Protein AF-A0A7R9VZZ6-F1 (afdb_monomer)

Nearest PDB structures (foldseek):
  3kvo-assembly3_A  TM=4.283E-01  e=3.838E-02  Homo sapiens
  5ucr-assembly1_B  TM=3.781E-01  e=6.723E-02  Neisseria gonorrhoeae NCCP11945
  5kwv-assembly1_B  TM=4.065E-01  e=1.511E-01  Neisseria gonorrhoeae NCCP11945
  5jee-assembly1_A  TM=3.634E-01  e=1.178E-01  Pyrococcus furiosus DSM 3638
  5ucr-assembly1_A  TM=3.842E-01  e=3.848E-01  Neisseria gonorrhoeae NCCP11945

Mean predicted aligned error: 6.72 Å

Structure (mmCIF, N/CA/C/O backbone):
data_AF-A0A7R9VZZ6-F1
#
_entry.id   AF-A0A7R9VZZ6-F1
#
loop_
_atom_site.group_PDB
_atom_site.id
_atom_site.type_symbol
_atom_site.label_atom_id
_atom_site.label_alt_id
_atom_site.label_comp_id
_atom_site.label_asym_id
_atom_site.label_entity_id
_atom_site.label_seq_id
_atom_site.pdbx_PDB_ins_code
_atom_site.Cartn_x
_atom_site.Cartn_y
_atom_site.Cartn_z
_atom_site.occupancy
_atom_site.B_iso_or_equiv
_atom_site.auth_seq_id
_atom_site.auth_comp_id
_atom_site.auth_asym_id
_atom_site.auth_atom_id
_atom_site.pdbx_PDB_model_num
ATOM 1 N N . GLY A 1 1 ? -16.911 10.810 19.985 1.00 39.53 1 GLY A N 1
ATOM 2 C CA . GLY A 1 1 ? -17.856 10.363 18.949 1.00 39.53 1 GLY A CA 1
ATOM 3 C C . GLY A 1 1 ? -17.348 9.054 18.406 1.00 39.53 1 GLY A C 1
ATOM 4 O O . GLY A 1 1 ? -16.221 9.021 17.939 1.00 39.53 1 GLY A O 1
ATOM 5 N N . THR A 1 2 ? -18.102 7.971 18.551 1.00 44.88 2 THR A N 1
ATOM 6 C CA . THR A 1 2 ? -17.705 6.646 18.059 1.00 44.88 2 THR A CA 1
ATOM 7 C C . THR A 1 2 ? -18.061 6.555 16.581 1.00 44.88 2 THR A C 1
ATOM 9 O O . THR A 1 2 ? -19.124 6.056 16.220 1.00 44.88 2 THR A O 1
ATOM 12 N N . GLY A 1 3 ? -17.209 7.129 15.729 1.00 60.06 3 GLY A N 1
ATOM 13 C CA . GLY A 1 3 ? -17.248 6.824 14.303 1.00 60.06 3 GLY A CA 1
ATOM 14 C C . GLY A 1 3 ? -17.020 5.326 14.120 1.00 60.06 3 GLY A C 1
ATOM 15 O O . GLY A 1 3 ? -16.182 4.743 14.805 1.00 60.06 3 GLY A O 1
ATOM 16 N N . GLU A 1 4 ? -17.805 4.698 13.253 1.00 78.75 4 GLU A N 1
ATOM 17 C CA . GLU A 1 4 ? -17.667 3.277 12.939 1.00 78.75 4 GLU A CA 1
ATOM 18 C C . GLU A 1 4 ? -16.219 2.979 12.515 1.00 78.75 4 GLU A C 1
ATOM 20 O O . GLU A 1 4 ? -15.637 3.702 11.696 1.00 78.75 4 GLU A O 1
ATOM 25 N N . LYS A 1 5 ? -15.608 1.953 13.119 1.00 87.12 5 LYS A N 1
ATOM 26 C CA . LYS A 1 5 ? -14.231 1.563 12.810 1.00 87.12 5 LYS 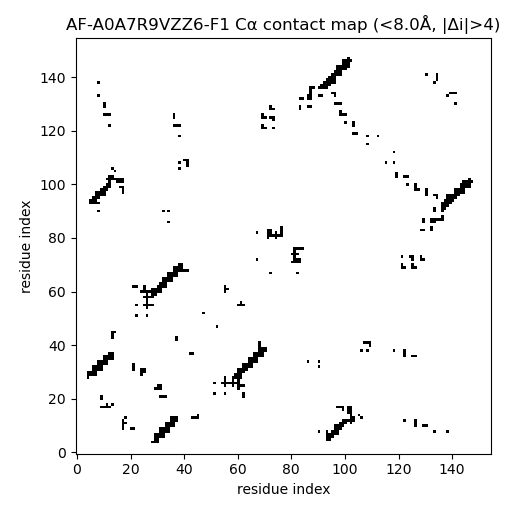A CA 1
ATOM 27 C C . LYS A 1 5 ? -14.194 0.982 11.401 1.00 87.12 5 LYS A C 1
ATOM 29 O O . LYS A 1 5 ? -14.590 -0.157 11.188 1.00 87.12 5 LYS A O 1
ATOM 34 N N . LYS A 1 6 ? -13.702 1.781 10.458 1.00 93.38 6 LYS A N 1
ATOM 35 C CA . LYS A 1 6 ? -13.481 1.363 9.075 1.00 93.38 6 LYS A CA 1
ATOM 36 C C . LYS A 1 6 ? -12.176 0.598 8.921 1.00 93.38 6 LYS A C 1
ATOM 38 O O . LYS A 1 6 ? -11.217 0.832 9.661 1.00 93.38 6 LYS A O 1
ATOM 43 N N . THR A 1 7 ? -12.149 -0.258 7.913 1.00 94.81 7 THR A N 1
ATOM 44 C CA . THR A 1 7 ? -10.955 -0.934 7.422 1.00 94.81 7 THR A CA 1
ATOM 45 C C . THR A 1 7 ? -10.524 -0.288 6.114 1.00 94.81 7 THR A C 1
ATOM 47 O O . THR A 1 7 ? -11.275 -0.284 5.143 1.00 94.81 7 THR A O 1
ATOM 50 N N . LEU A 1 8 ? -9.311 0.247 6.067 1.00 95.38 8 LEU A N 1
ATOM 51 C CA . LEU A 1 8 ? -8.743 0.887 4.887 1.00 95.38 8 LEU A CA 1
ATOM 52 C C . LEU A 1 8 ? -7.554 0.082 4.374 1.00 95.38 8 LEU A C 1
ATOM 54 O O . LEU A 1 8 ? -6.801 -0.500 5.157 1.00 95.38 8 LEU A O 1
ATOM 58 N N . VAL A 1 9 ? -7.385 0.067 3.058 1.00 96.62 9 VAL A N 1
ATOM 59 C CA . VAL A 1 9 ? -6.161 -0.408 2.415 1.00 96.62 9 VAL A CA 1
ATOM 60 C C . VAL A 1 9 ? -5.428 0.797 1.853 1.00 96.62 9 VAL A C 1
ATOM 62 O O . VAL A 1 9 ? -6.033 1.628 1.179 1.00 96.62 9 VAL A O 1
ATOM 65 N N . VAL A 1 10 ? -4.137 0.894 2.134 1.00 95.62 10 VAL A N 1
ATOM 66 C CA . VAL A 1 10 ? -3.254 1.891 1.529 1.00 95.62 10 VAL A CA 1
ATOM 67 C C . VAL A 1 10 ? -2.253 1.143 0.666 1.00 95.62 10 VAL A C 1
ATOM 69 O O . VAL A 1 10 ? -1.639 0.198 1.144 1.00 95.62 10 VAL A O 1
ATOM 72 N N . VAL A 1 11 ? -2.116 1.535 -0.594 1.00 95.81 11 VAL A N 1
ATOM 73 C CA . VAL A 1 11 ? -1.134 0.999 -1.536 1.00 95.81 11 VAL A CA 1
ATOM 74 C C . VAL A 1 11 ? -0.230 2.146 -1.951 1.00 95.81 11 VAL A C 1
ATOM 76 O O . VAL A 1 11 ? -0.704 3.136 -2.503 1.00 95.81 11 VAL A O 1
ATOM 79 N N . SER A 1 12 ? 1.059 2.054 -1.665 1.00 94.56 12 SER A N 1
ATOM 80 C CA . SER A 1 12 ? 1.984 3.133 -2.006 1.00 94.56 12 SER A CA 1
ATOM 81 C C . SER A 1 12 ? 3.399 2.608 -2.203 1.00 94.56 12 SER A C 1
ATOM 83 O O . SER A 1 12 ? 3.731 1.541 -1.685 1.00 94.56 12 SER A O 1
ATOM 85 N N . PRO A 1 13 ? 4.263 3.373 -2.878 1.00 92.38 13 PRO A N 1
ATOM 86 C CA . PRO A 1 13 ? 5.700 3.266 -2.686 1.00 92.38 13 PRO A CA 1
ATOM 87 C C . PRO A 1 13 ? 6.091 3.471 -1.210 1.00 92.38 13 PRO A C 1
ATOM 89 O O . PRO A 1 13 ? 5.271 3.949 -0.408 1.00 92.38 13 PRO A O 1
ATOM 92 N N . PRO A 1 14 ? 7.330 3.126 -0.825 1.00 89.56 14 PRO A N 1
ATOM 93 C CA . PRO A 1 14 ? 7.887 3.544 0.456 1.00 89.56 14 PRO A CA 1
ATOM 94 C C . PRO A 1 14 ? 7.945 5.080 0.547 1.00 89.56 14 PRO A C 1
ATOM 96 O O . PRO A 1 14 ? 8.296 5.757 -0.415 1.00 89.56 14 PRO A O 1
ATOM 99 N N . GLY A 1 15 ? 7.627 5.628 1.722 1.00 85.12 15 GLY A N 1
ATOM 100 C CA . GLY A 1 15 ? 7.621 7.074 1.958 1.00 85.12 15 GLY A CA 1
ATOM 101 C C . GLY A 1 15 ? 6.387 7.805 1.411 1.00 85.12 15 GLY A C 1
ATOM 102 O O . GLY A 1 15 ? 5.340 7.209 1.140 1.00 85.12 15 GLY A O 1
ATOM 103 N N . GLY A 1 16 ? 6.501 9.132 1.316 1.00 85.38 16 GLY A N 1
ATOM 104 C CA . GLY A 1 16 ? 5.450 10.006 0.794 1.00 85.38 16 GLY A CA 1
ATOM 105 C C . GLY A 1 16 ? 4.156 10.051 1.622 1.00 85.38 16 GLY A C 1
ATOM 106 O O . GLY A 1 16 ? 4.099 9.725 2.813 1.00 85.38 16 GLY A O 1
ATOM 107 N N . VAL A 1 17 ? 3.072 10.474 0.975 1.00 89.00 17 VAL A N 1
ATOM 108 C CA . VAL A 1 17 ? 1.742 10.653 1.555 1.00 89.00 17 VAL A CA 1
ATOM 109 C C . VAL A 1 17 ? 1.047 9.327 1.833 1.00 89.00 17 VAL A C 1
ATOM 111 O O . VAL A 1 17 ? 0.131 9.303 2.652 1.00 89.00 17 VAL A O 1
ATOM 114 N N . GLY A 1 18 ? 1.479 8.225 1.213 1.00 90.25 18 GLY A N 1
ATOM 115 C CA . GLY A 1 18 ? 0.980 6.882 1.509 1.00 90.25 18 GLY A CA 1
ATOM 116 C C . GLY A 1 18 ? 1.240 6.493 2.965 1.00 90.25 18 GLY A C 1
ATOM 117 O O . GLY A 1 18 ? 0.312 6.121 3.688 1.00 90.25 18 GLY A O 1
ATOM 118 N N . GLU A 1 19 ? 2.472 6.701 3.438 1.00 91.06 19 GLU A N 1
ATOM 119 C CA . GLU A 1 19 ? 2.841 6.496 4.842 1.00 91.06 19 GLU A CA 1
ATOM 120 C C . GLU A 1 19 ? 2.018 7.385 5.779 1.00 91.06 19 GLU A C 1
ATOM 122 O O . GLU A 1 19 ? 1.422 6.916 6.756 1.00 91.06 19 GLU A O 1
ATOM 127 N N . VAL A 1 20 ? 1.935 8.677 5.455 1.00 91.00 20 VAL A N 1
ATOM 128 C CA . VAL A 1 20 ? 1.195 9.651 6.264 1.00 91.00 20 VAL A CA 1
ATOM 129 C C . VAL A 1 20 ? -0.285 9.276 6.341 1.00 91.00 20 VAL A C 1
ATOM 131 O O . VAL A 1 20 ? -0.861 9.290 7.430 1.00 91.00 20 VAL A O 1
ATOM 134 N N . ALA A 1 21 ? -0.897 8.895 5.219 1.00 92.19 21 ALA A N 1
ATOM 135 C CA . ALA A 1 21 ? -2.291 8.479 5.150 1.00 92.19 21 ALA A CA 1
ATOM 136 C C . ALA A 1 21 ? -2.542 7.217 5.982 1.00 92.19 21 ALA A C 1
ATOM 138 O O . ALA A 1 21 ? -3.494 7.188 6.768 1.00 92.19 21 ALA A O 1
ATOM 139 N N . ALA A 1 22 ? -1.674 6.206 5.872 1.00 94.19 22 ALA A N 1
ATOM 140 C CA . ALA A 1 22 ? -1.784 4.970 6.638 1.00 94.19 22 ALA A CA 1
ATOM 141 C C . ALA A 1 22 ? -1.708 5.235 8.149 1.00 94.19 22 ALA A C 1
ATOM 143 O O . ALA A 1 22 ? -2.589 4.829 8.915 1.00 94.19 22 ALA A O 1
ATOM 144 N N . VAL A 1 23 ? -0.696 5.987 8.586 1.00 94.25 23 VAL A N 1
ATOM 145 C CA . VAL A 1 23 ? -0.485 6.300 10.003 1.00 94.25 23 VAL A CA 1
ATOM 146 C C . VAL A 1 23 ? -1.595 7.198 10.545 1.00 94.25 23 VAL A C 1
ATOM 148 O O . VAL A 1 23 ? -2.083 6.972 11.653 1.00 94.25 23 VAL A O 1
ATOM 151 N N . HIS A 1 24 ? -2.018 8.218 9.798 1.00 94.19 24 HIS A N 1
ATOM 152 C CA . HIS A 1 24 ? -3.043 9.155 10.253 1.00 94.19 24 HIS A CA 1
ATOM 153 C C . HIS A 1 24 ? -4.426 8.499 10.343 1.00 94.19 24 HIS A C 1
ATOM 155 O O . HIS A 1 24 ? -5.151 8.713 11.319 1.00 94.19 24 HIS A O 1
ATOM 161 N N . ALA A 1 25 ? -4.778 7.644 9.380 1.00 94.31 25 ALA A N 1
ATOM 162 C CA . ALA A 1 25 ? -6.016 6.879 9.439 1.00 94.31 25 ALA A CA 1
ATOM 163 C C . ALA A 1 25 ? -6.040 5.935 10.650 1.00 94.31 25 ALA A C 1
ATOM 165 O O . ALA A 1 25 ? -7.033 5.886 11.380 1.00 94.31 25 ALA A O 1
ATOM 166 N N . ALA A 1 26 ? -4.930 5.248 10.929 1.00 95.81 26 ALA A N 1
ATOM 167 C CA . ALA A 1 26 ? -4.820 4.389 12.101 1.00 95.81 26 ALA A CA 1
ATOM 168 C C . ALA A 1 26 ? -4.865 5.185 13.419 1.00 95.81 26 ALA A C 1
ATOM 170 O O . ALA A 1 26 ? -5.561 4.794 14.355 1.00 95.81 26 ALA A O 1
ATOM 171 N N . LYS A 1 27 ? -4.223 6.360 13.485 1.00 95.00 27 LYS A N 1
ATOM 172 C CA . LYS A 1 27 ? -4.335 7.301 14.621 1.00 95.00 27 LYS A CA 1
ATOM 173 C C . LYS A 1 27 ? -5.746 7.865 14.811 1.00 95.00 27 LYS A C 1
ATOM 175 O O . LYS A 1 27 ? -6.054 8.372 15.884 1.00 95.00 27 LYS A O 1
ATOM 180 N N . SER A 1 28 ? -6.603 7.760 13.800 1.00 93.88 28 SER A N 1
ATOM 181 C CA . SER A 1 28 ? -8.021 8.122 13.881 1.00 93.88 28 SER A CA 1
ATOM 182 C C . SER A 1 28 ? -8.909 6.961 14.357 1.00 93.88 28 SER A C 1
ATOM 184 O O . SER A 1 28 ? -10.127 7.105 14.420 1.00 93.88 28 SER A O 1
ATOM 186 N N . GLY A 1 29 ? -8.314 5.814 14.711 1.00 95.50 29 GLY A N 1
ATOM 187 C CA . GLY A 1 29 ? -9.014 4.645 15.248 1.00 95.50 29 GLY A CA 1
ATOM 188 C C . GLY A 1 29 ? -9.429 3.605 14.203 1.00 95.50 29 GLY A C 1
ATOM 189 O O . GLY A 1 29 ? -10.177 2.680 14.519 1.00 95.50 29 GLY A O 1
ATOM 190 N N . HIS A 1 30 ? -8.966 3.728 12.956 1.00 95.94 30 HIS A N 1
ATOM 191 C CA . HIS A 1 30 ? -9.284 2.788 11.878 1.00 95.94 30 HIS A CA 1
ATOM 192 C C . HIS A 1 30 ? -8.308 1.605 11.819 1.00 95.94 30 HIS A C 1
ATOM 194 O O . HIS A 1 30 ? -7.188 1.676 12.325 1.00 95.94 30 HIS A O 1
ATOM 200 N N . ALA A 1 31 ? -8.749 0.498 11.217 1.00 96.25 31 ALA A N 1
ATOM 201 C CA . ALA A 1 31 ? -7.859 -0.598 10.848 1.00 96.25 31 ALA A CA 1
ATOM 202 C C . ALA A 1 31 ? -7.249 -0.300 9.477 1.00 96.25 31 ALA A C 1
ATOM 204 O O . ALA A 1 31 ? -7.980 -0.020 8.528 1.00 96.25 31 ALA A O 1
ATOM 205 N N . VAL A 1 32 ? -5.927 -0.348 9.366 1.00 96.81 32 VAL A N 1
ATOM 206 C CA . VAL A 1 32 ? -5.209 -0.049 8.128 1.00 96.81 32 VAL A CA 1
ATOM 207 C C . VAL A 1 32 ? -4.360 -1.243 7.729 1.00 96.81 32 VAL A C 1
ATOM 209 O O . VAL A 1 32 ? -3.555 -1.729 8.518 1.00 96.81 32 VAL A O 1
ATOM 212 N N . ARG A 1 33 ? -4.521 -1.684 6.484 1.00 96.69 33 ARG A N 1
ATOM 213 C CA . ARG A 1 33 ? -3.615 -2.614 5.809 1.00 96.69 33 ARG A CA 1
ATOM 214 C C . ARG A 1 33 ? -2.819 -1.833 4.782 1.00 96.69 33 ARG A C 1
ATOM 216 O O . ARG A 1 33 ? -3.368 -1.385 3.780 1.00 96.69 33 ARG A O 1
ATOM 223 N N . TRP A 1 34 ? -1.548 -1.617 5.069 1.00 95.88 34 TRP A N 1
ATOM 224 C CA . TRP A 1 34 ? -0.645 -0.877 4.208 1.00 95.88 34 TRP A CA 1
ATOM 225 C C . TRP A 1 34 ? 0.206 -1.851 3.391 1.00 95.88 34 TRP A C 1
ATOM 227 O O . TRP A 1 34 ? 0.994 -2.617 3.943 1.00 95.88 34 TRP A O 1
ATOM 237 N N . PHE A 1 35 ? -0.002 -1.841 2.078 1.00 95.62 35 PHE A N 1
ATOM 238 C CA . PHE A 1 35 ? 0.753 -2.613 1.105 1.00 95.62 35 PHE A CA 1
ATOM 239 C C . PHE A 1 35 ? 1.781 -1.710 0.416 1.00 95.62 35 PHE A C 1
ATOM 241 O O . PHE A 1 35 ? 1.412 -0.777 -0.298 1.00 95.62 35 PHE A O 1
ATOM 248 N N . VAL A 1 36 ? 3.062 -1.982 0.638 1.00 94.62 36 VAL A N 1
ATOM 249 C CA . VAL A 1 36 ? 4.172 -1.204 0.082 1.00 94.62 36 VAL A CA 1
ATOM 250 C C . VAL A 1 36 ? 4.665 -1.851 -1.206 1.00 94.62 36 VAL A C 1
ATOM 252 O O . VAL A 1 36 ? 4.908 -3.057 -1.244 1.00 94.62 36 VAL A O 1
ATOM 255 N N . VAL A 1 37 ? 4.805 -1.055 -2.261 1.00 94.12 37 VAL A N 1
ATOM 256 C CA . VAL A 1 37 ? 5.376 -1.498 -3.535 1.00 94.12 37 VAL A CA 1
ATOM 257 C C . VAL A 1 37 ? 6.778 -0.930 -3.670 1.00 94.12 37 VAL A C 1
ATOM 259 O O . VAL A 1 37 ? 6.950 0.281 -3.759 1.00 94.12 37 VAL A O 1
ATOM 262 N N . ASP A 1 38 ? 7.777 -1.804 -3.686 1.00 91.69 38 ASP A N 1
ATOM 263 C CA . ASP A 1 38 ? 9.181 -1.411 -3.776 1.00 91.69 38 ASP A CA 1
ATOM 264 C C . ASP A 1 38 ? 9.705 -1.461 -5.216 1.00 91.69 38 ASP A C 1
ATOM 266 O O . ASP A 1 38 ? 9.240 -2.238 -6.059 1.00 91.69 38 ASP A O 1
ATOM 270 N N . ALA A 1 39 ? 10.720 -0.646 -5.510 1.00 87.50 39 ALA A N 1
ATOM 271 C CA . ALA A 1 39 ? 11.500 -0.817 -6.732 1.00 87.50 39 ALA A CA 1
ATOM 272 C C . ALA A 1 39 ? 12.196 -2.193 -6.742 1.00 87.50 39 ALA A C 1
ATOM 274 O O . ALA A 1 39 ? 12.519 -2.736 -5.676 1.00 87.50 39 ALA A O 1
ATOM 275 N N . PRO A 1 40 ? 12.462 -2.775 -7.924 1.00 80.00 40 PRO A N 1
ATOM 276 C CA . PRO A 1 40 ? 13.132 -4.065 -8.012 1.00 80.00 40 PRO A CA 1
ATOM 277 C C . PRO A 1 40 ? 14.498 -3.975 -7.330 1.00 80.00 40 PRO A C 1
ATOM 279 O O . PRO A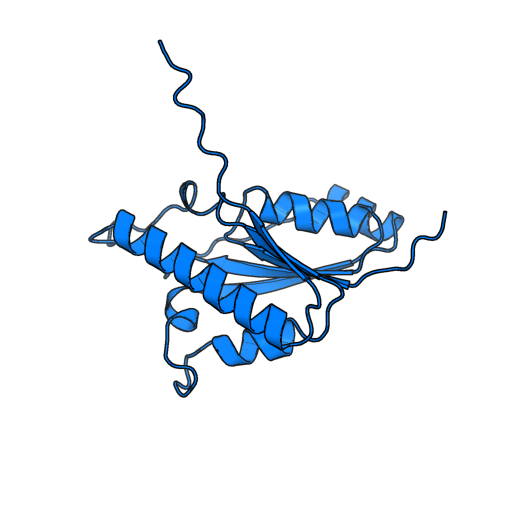 1 40 ? 15.232 -3.014 -7.542 1.00 80.00 40 PRO A O 1
ATOM 282 N N . SER A 1 41 ? 14.849 -4.970 -6.510 1.00 70.06 41 SER A N 1
ATOM 283 C CA . SER A 1 41 ? 16.100 -5.040 -5.729 1.00 70.06 41 SER A CA 1
ATOM 284 C C . SER A 1 41 ? 16.315 -3.968 -4.643 1.00 70.06 41 SER A C 1
ATOM 286 O O . SER A 1 41 ? 17.259 -4.097 -3.856 1.00 70.06 41 SER A O 1
ATOM 288 N N . SER A 1 42 ? 15.415 -2.990 -4.506 1.00 70.38 42 SER A N 1
ATOM 289 C CA . SER A 1 42 ? 15.421 -2.050 -3.383 1.00 70.38 42 SER A CA 1
ATOM 290 C C . SER A 1 42 ? 14.864 -2.728 -2.132 1.00 70.38 42 SER A C 1
ATOM 292 O O . SER A 1 42 ? 13.767 -3.280 -2.125 1.00 70.38 42 SER A O 1
ATOM 294 N N . LYS A 1 43 ? 15.638 -2.708 -1.043 1.00 63.78 43 LYS A N 1
ATOM 295 C CA . LYS A 1 43 ? 15.187 -3.158 0.283 1.00 63.78 43 LYS A CA 1
ATOM 296 C C . LYS A 1 43 ? 14.797 -1.952 1.118 1.00 63.78 43 LYS A C 1
ATOM 298 O O . LYS A 1 43 ? 15.461 -1.641 2.110 1.00 63.78 43 LYS A O 1
ATOM 303 N N . SER A 1 44 ? 13.745 -1.254 0.714 1.00 68.19 44 SER A N 1
ATOM 304 C CA . SER A 1 44 ? 13.212 -0.179 1.540 1.00 68.19 44 SER A CA 1
ATOM 305 C C . SER A 1 44 ? 12.621 -0.805 2.801 1.00 68.19 44 SER A C 1
ATOM 307 O O . SER A 1 44 ? 11.774 -1.692 2.744 1.00 68.19 44 SER A O 1
ATOM 309 N N . SER A 1 45 ? 13.098 -0.388 3.975 1.00 71.94 45 SER A N 1
ATOM 310 C CA . SER A 1 45 ? 12.481 -0.798 5.236 1.00 71.94 45 SER A CA 1
ATOM 311 C C . SER A 1 45 ? 11.604 0.336 5.737 1.00 71.94 45 SER A C 1
ATOM 313 O O . SER A 1 45 ? 12.125 1.335 6.235 1.00 71.94 45 SER A O 1
ATOM 315 N N . VAL A 1 46 ? 10.287 0.175 5.643 1.00 83.50 46 VAL A N 1
ATOM 316 C CA . VAL A 1 46 ? 9.346 1.074 6.313 1.00 83.50 46 VAL A CA 1
ATOM 317 C C . VAL A 1 46 ? 9.461 0.867 7.822 1.00 83.50 46 VAL A C 1
ATOM 319 O O . VAL A 1 46 ? 9.369 -0.258 8.321 1.00 83.50 46 VAL A O 1
ATOM 322 N N . ARG A 1 47 ? 9.689 1.952 8.568 1.00 86.19 47 ARG A N 1
ATOM 323 C CA . ARG A 1 47 ? 9.823 1.923 10.030 1.00 86.19 47 ARG A CA 1
ATOM 324 C C . ARG A 1 47 ? 8.950 2.993 10.653 1.00 86.19 47 ARG A C 1
ATOM 326 O O . ARG A 1 47 ? 9.187 4.179 10.465 1.00 86.19 47 ARG A O 1
ATOM 333 N N . LEU A 1 48 ? 7.992 2.566 11.468 1.00 87.50 48 LEU A N 1
ATOM 334 C CA . LEU A 1 48 ? 7.170 3.485 12.243 1.00 87.50 48 LEU A CA 1
ATOM 335 C C . LEU A 1 48 ? 7.830 3.773 13.599 1.00 87.50 48 LEU A C 1
ATOM 337 O O . LEU A 1 48 ? 8.256 2.835 14.279 1.00 87.50 48 LEU A O 1
ATOM 341 N N . PRO A 1 49 ? 7.904 5.044 14.033 1.00 90.56 49 PRO A N 1
ATOM 342 C CA . PRO A 1 49 ? 8.400 5.369 15.363 1.00 90.56 49 PRO A CA 1
ATOM 343 C C . PRO A 1 49 ? 7.449 4.819 16.435 1.00 90.56 49 PRO A C 1
ATOM 345 O O . PRO A 1 49 ? 6.230 4.802 16.250 1.00 90.56 49 PRO A O 1
ATOM 348 N N . SER A 1 50 ? 7.991 4.422 17.592 1.00 93.19 50 SER A N 1
ATOM 349 C CA . SER A 1 50 ? 7.198 3.883 18.711 1.00 93.19 50 SER A CA 1
ATOM 350 C C . SER A 1 50 ? 6.077 4.829 19.141 1.00 93.19 50 SER A C 1
ATOM 352 O O . SER A 1 50 ? 4.951 4.394 19.349 1.00 93.19 50 SER A O 1
ATOM 354 N N . SER A 1 51 ? 6.335 6.139 19.143 1.00 93.69 51 SER A N 1
ATOM 355 C CA . SER A 1 51 ? 5.330 7.164 19.442 1.00 93.69 51 SER A CA 1
ATOM 356 C C . SER A 1 51 ? 4.138 7.158 18.475 1.00 93.69 51 SER A C 1
ATOM 358 O O . SER A 1 51 ? 3.020 7.492 18.872 1.00 93.69 51 SER A O 1
ATOM 360 N N . ALA A 1 52 ? 4.337 6.774 17.208 1.00 92.06 52 ALA A N 1
ATOM 361 C CA . ALA A 1 52 ? 3.240 6.606 16.262 1.00 92.06 52 ALA A CA 1
ATOM 362 C C . ALA A 1 52 ? 2.423 5.351 16.579 1.00 92.06 52 ALA A C 1
ATO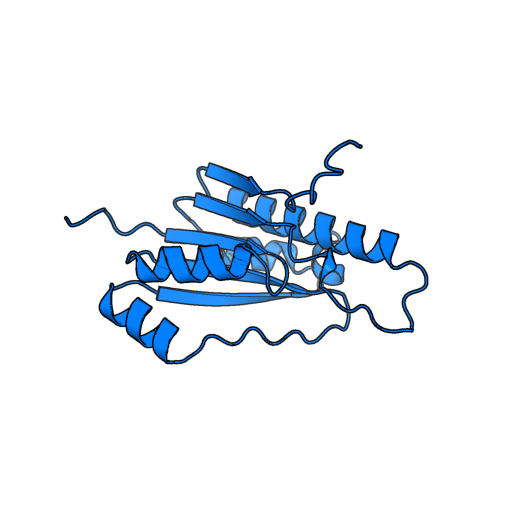M 364 O O . ALA A 1 52 ? 1.197 5.432 16.567 1.00 92.06 52 ALA A O 1
ATOM 365 N N . LEU A 1 53 ? 3.080 4.236 16.911 1.00 92.88 53 LEU A N 1
ATOM 366 C CA . LEU A 1 53 ? 2.410 2.992 17.302 1.00 92.88 53 LEU A CA 1
ATOM 367 C C . LEU A 1 53 ? 1.611 3.161 18.603 1.00 92.88 53 LEU A C 1
ATOM 369 O O . LEU A 1 53 ? 0.456 2.743 18.666 1.00 92.88 53 LEU A O 1
ATOM 373 N N . ASP A 1 54 ? 2.166 3.860 19.594 1.00 94.81 54 ASP A N 1
ATOM 374 C CA . ASP A 1 54 ? 1.481 4.180 20.851 1.00 94.81 54 ASP A CA 1
ATOM 375 C C . ASP A 1 54 ? 0.232 5.036 20.605 1.00 94.81 54 ASP A C 1
ATOM 377 O O . ASP A 1 54 ? -0.830 4.797 21.184 1.00 94.81 54 ASP A O 1
ATOM 381 N N . ALA A 1 55 ? 0.331 6.026 19.711 1.00 94.44 55 ALA A N 1
ATOM 382 C CA . ALA A 1 55 ? -0.804 6.860 19.330 1.00 94.44 55 ALA A CA 1
ATOM 383 C C . ALA A 1 55 ? -1.892 6.061 18.590 1.00 94.44 55 ALA A C 1
ATOM 385 O O . ALA A 1 55 ? -3.075 6.258 18.866 1.00 94.44 55 ALA A O 1
ATOM 386 N N . VAL A 1 56 ? -1.507 5.143 17.694 1.00 95.25 56 VAL A N 1
ATOM 387 C CA . VAL A 1 56 ? -2.435 4.224 17.013 1.00 95.25 56 VAL A CA 1
ATOM 388 C C . VAL A 1 56 ? -3.157 3.336 18.028 1.00 95.25 56 VAL A C 1
ATOM 390 O O . VAL A 1 56 ? -4.387 3.262 18.011 1.00 95.25 56 VAL A O 1
ATOM 393 N N . ALA A 1 57 ? -2.416 2.727 18.957 1.00 93.38 57 ALA A N 1
ATOM 394 C CA . ALA A 1 57 ? -2.980 1.870 19.996 1.00 93.38 57 ALA A CA 1
ATOM 395 C C . ALA A 1 57 ? -3.938 2.644 20.915 1.00 93.38 57 ALA A C 1
ATOM 397 O O . ALA A 1 57 ? -5.050 2.187 21.180 1.00 93.38 57 ALA A O 1
ATOM 398 N N . LYS A 1 58 ? -3.559 3.858 21.340 1.00 94.88 58 LYS A N 1
ATOM 399 C CA . LYS A 1 58 ? -4.406 4.741 22.160 1.00 94.88 58 LYS A CA 1
ATOM 400 C C . LYS A 1 58 ? -5.705 5.138 21.453 1.00 94.88 58 LYS A C 1
ATOM 402 O O . LYS A 1 58 ? -6.725 5.316 22.114 1.00 94.88 58 LYS A O 1
ATOM 407 N N . ALA A 1 59 ? -5.673 5.274 20.129 1.00 93.44 59 ALA A N 1
ATOM 408 C CA . ALA A 1 59 ? -6.848 5.568 19.315 1.00 93.44 59 ALA A CA 1
ATOM 409 C C . ALA A 1 59 ? -7.720 4.332 19.015 1.00 93.44 59 ALA A C 1
ATOM 411 O O . ALA A 1 59 ? -8.807 4.479 18.461 1.00 93.44 59 ALA A O 1
ATOM 412 N N . GLY A 1 60 ? -7.268 3.119 19.361 1.00 93.69 60 GLY A N 1
ATOM 413 C CA . GLY A 1 60 ? -7.956 1.864 19.034 1.00 93.69 60 GLY A CA 1
ATOM 414 C C . GLY A 1 60 ? -7.821 1.433 17.566 1.00 93.69 60 GLY A C 1
ATOM 415 O O . GLY A 1 60 ? -8.551 0.544 17.108 1.00 93.69 60 GLY A O 1
ATOM 416 N N . GLY A 1 61 ? -6.908 2.061 16.821 1.00 95.69 61 GLY A N 1
ATOM 417 C CA . GLY A 1 61 ? -6.588 1.698 15.445 1.00 95.69 61 GLY A CA 1
ATOM 418 C C . GLY A 1 61 ? -5.589 0.547 15.356 1.00 95.69 61 GLY A C 1
ATOM 419 O O . GLY A 1 61 ? -5.107 0.033 16.365 1.00 95.69 61 GLY A O 1
ATOM 420 N N . SER A 1 62 ? -5.278 0.136 14.132 1.00 96.31 62 SER A N 1
ATOM 421 C CA . SER A 1 62 ? -4.231 -0.851 13.851 1.00 96.31 62 SER A CA 1
ATOM 422 C C . SER A 1 62 ? -3.571 -0.566 12.507 1.00 96.31 62 SER A C 1
ATOM 424 O O . SER A 1 62 ? -4.215 -0.033 11.605 1.00 96.31 62 SER A O 1
ATOM 426 N N . VAL A 1 63 ? -2.293 -0.927 12.383 1.00 95.44 63 VAL A N 1
ATOM 427 C CA . VAL A 1 63 ? -1.552 -0.911 11.117 1.00 95.44 63 VAL A CA 1
ATOM 428 C C . VAL A 1 63 ? -0.952 -2.292 10.909 1.00 95.44 63 VAL A C 1
ATOM 430 O O . VAL A 1 63 ? -0.195 -2.772 11.750 1.00 95.44 63 VAL A O 1
ATOM 433 N N . GLU A 1 64 ? -1.291 -2.913 9.790 1.00 95.38 64 GLU A N 1
ATOM 434 C CA . GLU A 1 64 ? -0.654 -4.119 9.274 1.00 95.38 64 GLU A CA 1
ATOM 435 C C . GLU A 1 64 ? 0.141 -3.744 8.026 1.00 95.38 64 GLU A C 1
ATOM 437 O O . GLU A 1 64 ? -0.346 -2.973 7.199 1.00 95.38 64 GLU A O 1
ATOM 442 N N . LEU A 1 65 ? 1.354 -4.275 7.900 1.00 93.62 65 LEU A N 1
ATOM 443 C CA . LEU A 1 65 ? 2.274 -3.957 6.813 1.00 93.62 65 LEU A CA 1
ATOM 444 C C . LEU A 1 65 ? 2.586 -5.224 6.014 1.00 93.62 65 LEU A C 1
ATOM 446 O O . LEU A 1 65 ? 2.960 -6.245 6.591 1.00 93.62 65 LEU A O 1
ATOM 450 N N . ALA A 1 66 ? 2.467 -5.134 4.697 1.00 94.06 66 ALA A N 1
ATOM 451 C CA . ALA A 1 66 ? 2.999 -6.102 3.747 1.00 94.06 66 ALA A CA 1
ATOM 452 C C . ALA A 1 66 ? 3.598 -5.355 2.556 1.00 94.06 66 ALA A C 1
ATOM 454 O O . ALA A 1 66 ? 3.421 -4.146 2.423 1.00 94.06 66 ALA A O 1
ATOM 455 N N . GLY A 1 67 ? 4.300 -6.068 1.684 1.00 93.12 67 GLY A N 1
ATOM 456 C CA . GLY A 1 67 ? 4.831 -5.467 0.476 1.00 93.12 67 GLY A CA 1
ATOM 457 C C . GLY A 1 67 ? 5.334 -6.489 -0.521 1.00 93.12 67 GLY A C 1
ATOM 458 O O . GLY A 1 67 ? 5.340 -7.694 -0.254 1.00 93.12 67 GLY A O 1
ATOM 459 N N . SER A 1 68 ? 5.704 -5.983 -1.685 1.00 93.38 68 SER A N 1
ATOM 460 C CA . SER A 1 68 ? 6.159 -6.760 -2.828 1.00 93.38 68 SER A CA 1
ATOM 461 C C . SER A 1 68 ? 6.989 -5.866 -3.741 1.00 93.38 68 SER A C 1
ATOM 463 O O . SER A 1 68 ? 6.762 -4.656 -3.811 1.00 93.38 68 SER A O 1
ATOM 465 N N . ASP A 1 69 ? 7.959 -6.453 -4.433 1.00 92.31 69 ASP A N 1
ATOM 466 C CA . ASP A 1 69 ? 8.678 -5.749 -5.482 1.00 92.31 69 ASP A CA 1
ATOM 467 C C . ASP A 1 69 ? 7.779 -5.535 -6.710 1.00 92.31 69 ASP A C 1
ATOM 469 O O . ASP A 1 69 ? 6.953 -6.377 -7.076 1.00 92.31 69 ASP A O 1
ATOM 473 N N . SER A 1 70 ? 7.966 -4.391 -7.361 1.00 93.38 70 SER A N 1
ATOM 474 C CA . SER A 1 70 ? 7.237 -3.992 -8.567 1.00 93.38 70 SER A CA 1
ATOM 475 C C . SER A 1 70 ? 7.372 -4.998 -9.709 1.00 93.38 70 SER A C 1
ATOM 477 O O . SER A 1 70 ? 6.382 -5.253 -10.391 1.00 93.38 70 SER A O 1
ATOM 479 N N . ALA A 1 71 ? 8.532 -5.641 -9.875 1.00 92.88 71 ALA A N 1
ATOM 480 C CA . ALA A 1 71 ? 8.735 -6.636 -10.928 1.00 92.88 71 ALA A CA 1
ATOM 481 C C . ALA A 1 71 ? 7.759 -7.821 -10.791 1.00 92.88 71 ALA A C 1
ATOM 483 O O . ALA A 1 71 ? 7.098 -8.187 -11.761 1.00 92.88 71 ALA A O 1
ATOM 484 N N . SER A 1 72 ? 7.578 -8.359 -9.582 1.00 94.25 72 SER A N 1
ATOM 485 C CA . SER A 1 72 ? 6.650 -9.466 -9.312 1.00 94.25 72 SER A CA 1
ATOM 486 C C . SER A 1 72 ? 5.169 -9.094 -9.488 1.00 94.25 72 SER A C 1
ATOM 488 O O . SER A 1 72 ? 4.328 -9.960 -9.734 1.00 94.25 72 SER A O 1
ATOM 490 N N . LEU A 1 73 ? 4.819 -7.807 -9.386 1.00 95.25 73 LEU A N 1
ATOM 491 C CA . LEU A 1 73 ? 3.455 -7.312 -9.608 1.00 95.25 73 LEU A CA 1
ATOM 492 C C . LEU A 1 73 ? 3.136 -7.081 -11.086 1.00 95.25 73 LEU A C 1
ATOM 494 O O . LEU A 1 73 ? 1.963 -7.079 -11.458 1.00 95.25 73 LEU A O 1
ATOM 498 N N . LEU A 1 74 ? 4.160 -6.903 -11.920 1.00 95.25 74 LEU A N 1
ATOM 499 C CA . LEU A 1 74 ? 4.019 -6.735 -13.367 1.00 95.25 74 LEU A CA 1
ATOM 500 C C . LEU A 1 74 ? 4.043 -8.069 -14.128 1.00 95.25 74 LEU A C 1
ATOM 502 O O . LEU A 1 74 ? 3.746 -8.103 -15.324 1.00 95.25 74 LEU A O 1
ATOM 506 N N . LEU A 1 75 ? 4.336 -9.179 -13.444 1.00 94.19 75 LEU A N 1
ATOM 507 C CA . LEU A 1 75 ? 4.228 -10.516 -14.019 1.00 94.19 75 LEU A CA 1
ATOM 508 C C . LEU A 1 75 ? 2.766 -10.895 -14.318 1.00 94.19 75 LEU A C 1
ATOM 510 O O . LEU A 1 75 ? 1.853 -10.518 -13.572 1.00 94.19 75 LEU A O 1
ATOM 514 N N . PRO A 1 76 ? 2.519 -11.711 -15.362 1.00 91.81 76 PRO A N 1
ATOM 515 C CA . PRO A 1 76 ? 1.204 -12.286 -15.608 1.00 91.81 76 PRO A CA 1
ATOM 516 C C . PRO A 1 76 ? 0.673 -13.021 -14.375 1.00 91.81 76 PRO A C 1
ATOM 518 O O . PRO A 1 76 ? 1.397 -13.743 -13.705 1.00 91.81 76 PRO A O 1
ATOM 521 N N . THR A 1 77 ? -0.628 -12.920 -14.115 1.00 86.94 77 THR A N 1
ATOM 522 C CA . THR A 1 77 ? -1.258 -13.513 -12.916 1.00 86.94 77 THR A CA 1
ATOM 523 C C . THR A 1 77 ? -1.157 -15.038 -12.813 1.00 86.94 77 THR A C 1
ATOM 525 O O . THR A 1 77 ? -1.356 -15.587 -11.732 1.00 86.94 77 THR A O 1
ATOM 528 N N . ALA A 1 78 ? -0.888 -15.724 -13.928 1.00 87.75 78 ALA A N 1
ATOM 529 C CA . ALA A 1 78 ? -0.669 -17.169 -13.973 1.00 87.75 78 ALA A CA 1
ATOM 530 C C . ALA A 1 78 ? 0.779 -17.573 -13.641 1.00 87.75 78 ALA A C 1
ATOM 532 O O . ALA A 1 78 ? 1.047 -18.764 -13.485 1.00 87.75 78 ALA A O 1
ATOM 533 N N . ASP A 1 79 ? 1.698 -16.609 -13.568 1.00 93.00 79 ASP A N 1
ATOM 534 C CA . ASP A 1 79 ? 3.086 -16.841 -13.194 1.00 93.00 79 ASP A CA 1
ATOM 535 C C . ASP A 1 79 ? 3.181 -17.197 -11.701 1.00 93.00 79 ASP A C 1
ATOM 537 O O . ASP A 1 79 ? 2.495 -16.605 -10.863 1.00 93.00 79 ASP A O 1
ATOM 541 N N . ALA A 1 80 ? 4.013 -18.185 -11.367 1.00 90.38 80 ALA A N 1
ATOM 542 C CA . ALA A 1 80 ? 4.191 -18.651 -9.995 1.00 90.38 80 ALA A CA 1
ATOM 543 C C . ALA A 1 80 ? 4.874 -17.602 -9.105 1.00 90.38 80 ALA A C 1
ATOM 545 O O . ALA A 1 80 ? 4.622 -17.580 -7.899 1.00 90.38 80 ALA A O 1
ATOM 546 N N . ASP A 1 81 ? 5.679 -16.726 -9.708 1.00 92.19 81 ASP A N 1
ATOM 547 C CA . ASP A 1 81 ? 6.382 -15.640 -9.032 1.00 92.19 81 ASP A CA 1
ATOM 548 C C . ASP A 1 81 ? 5.541 -14.348 -8.991 1.00 92.19 81 ASP A C 1
ATOM 550 O O . ASP A 1 81 ? 5.968 -13.339 -8.431 1.00 92.19 81 ASP A O 1
ATOM 554 N N . SER A 1 82 ? 4.320 -14.359 -9.550 1.00 94.62 82 SER A N 1
ATOM 555 C CA . SER A 1 82 ? 3.427 -13.199 -9.520 1.00 94.62 82 SER A CA 1
ATOM 556 C C . SER A 1 82 ? 2.842 -12.957 -8.130 1.00 94.62 82 SER A C 1
ATOM 558 O O . SER A 1 82 ? 2.128 -13.787 -7.555 1.00 94.62 82 SER A O 1
ATOM 560 N N . SER A 1 83 ? 3.036 -11.740 -7.627 1.00 95.19 83 SER A N 1
ATOM 561 C CA . SER A 1 83 ? 2.488 -11.314 -6.335 1.00 95.19 83 SER A CA 1
ATOM 562 C C . SER A 1 83 ? 1.027 -10.860 -6.418 1.00 95.19 83 SER A C 1
ATOM 564 O O . SER A 1 83 ? 0.365 -10.724 -5.387 1.00 95.19 83 SER A O 1
ATOM 566 N N . VAL A 1 84 ? 0.476 -10.679 -7.623 1.00 94.19 84 VAL A N 1
ATOM 567 C CA . VAL A 1 84 ? -0.863 -10.109 -7.859 1.00 94.19 84 VAL A CA 1
ATOM 568 C C . VAL A 1 84 ? -1.951 -10.824 -7.053 1.00 94.19 84 VAL A C 1
ATOM 570 O O . VAL A 1 84 ? -2.713 -10.196 -6.314 1.00 94.19 84 VAL A O 1
ATOM 573 N N . GLY A 1 85 ? -2.000 -12.155 -7.131 1.00 91.00 85 GLY A N 1
ATOM 574 C CA . GLY A 1 85 ? -2.998 -12.930 -6.394 1.00 91.00 85 GLY A CA 1
ATOM 575 C C . GLY A 1 85 ? -2.822 -12.841 -4.874 1.00 91.00 85 GLY A C 1
ATOM 576 O O . GLY A 1 85 ? -3.802 -12.933 -4.132 1.00 91.00 85 GLY A O 1
ATOM 577 N N . ALA A 1 86 ? -1.588 -12.662 -4.394 1.00 93.19 86 ALA A N 1
ATOM 578 C CA . ALA A 1 86 ? -1.307 -12.484 -2.975 1.00 93.19 86 ALA A CA 1
ATOM 579 C C . ALA A 1 86 ? -1.789 -11.117 -2.469 1.00 93.19 86 ALA A C 1
ATOM 581 O O . ALA A 1 86 ? -2.350 -11.069 -1.374 1.00 93.19 86 ALA A O 1
ATOM 582 N N . VAL A 1 87 ? -1.679 -10.052 -3.279 1.00 93.88 87 VAL A N 1
ATOM 583 C CA . VAL A 1 87 ? -2.212 -8.717 -2.947 1.00 93.88 87 VAL A CA 1
ATOM 584 C C . VAL A 1 87 ? -3.702 -8.791 -2.657 1.00 93.88 87 VAL A C 1
ATOM 586 O O . VAL A 1 87 ? -4.135 -8.396 -1.580 1.00 93.88 87 VAL A O 1
ATOM 589 N N . GLY A 1 88 ? -4.492 -9.358 -3.573 1.00 91.62 88 GLY A N 1
ATOM 590 C CA . GLY A 1 88 ? -5.939 -9.468 -3.378 1.00 91.62 88 GLY A CA 1
ATOM 591 C C . GLY 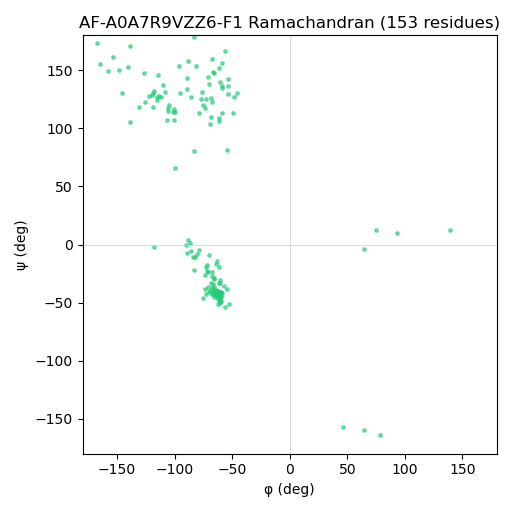A 1 88 ? -6.303 -10.264 -2.118 1.00 91.62 88 GLY A C 1
ATOM 592 O O . GLY A 1 88 ? -7.168 -9.853 -1.344 1.00 91.62 88 GLY A O 1
ATOM 593 N N . ARG A 1 89 ? -5.603 -11.376 -1.854 1.00 92.81 89 ARG A N 1
ATOM 594 C CA . ARG A 1 89 ? -5.842 -12.207 -0.659 1.00 92.81 89 ARG A CA 1
ATOM 595 C C . ARG A 1 89 ? -5.488 -11.491 0.644 1.00 92.81 89 ARG A C 1
ATOM 597 O O . ARG A 1 89 ? -6.244 -11.601 1.605 1.00 92.81 89 ARG A O 1
ATOM 604 N N . TRP A 1 90 ? -4.365 -10.777 0.682 1.00 95.00 90 TRP A N 1
ATOM 605 C CA . TRP A 1 90 ? -3.911 -10.066 1.878 1.00 95.00 90 TRP A CA 1
ATOM 606 C C . TRP A 1 90 ? -4.730 -8.791 2.127 1.00 95.00 90 TRP A C 1
ATOM 608 O O . TRP A 1 90 ? -5.222 -8.565 3.236 1.00 95.00 90 TRP A O 1
ATOM 618 N N . CYS A 1 91 ? -4.960 -7.994 1.078 1.00 92.81 91 CYS A N 1
ATOM 619 C CA . CYS A 1 91 ? -5.745 -6.765 1.158 1.00 92.81 91 CYS A CA 1
ATOM 620 C C . CYS A 1 91 ? -7.217 -7.021 1.473 1.00 92.81 91 CYS A C 1
ATOM 622 O O . CYS A 1 91 ? -7.822 -6.155 2.088 1.00 92.81 91 CYS A O 1
ATOM 624 N N . GLY A 1 92 ? -7.792 -8.171 1.094 1.00 91.12 92 GLY A N 1
ATOM 625 C CA . GLY A 1 92 ? -9.147 -8.602 1.460 1.00 91.12 92 GLY A CA 1
ATOM 626 C C . GLY A 1 92 ? -10.252 -7.538 1.303 1.00 91.12 92 GLY A C 1
ATOM 627 O O . GLY A 1 92 ? -10.129 -6.569 0.560 1.00 91.12 92 GLY A O 1
ATOM 628 N N . SER A 1 93 ? -11.356 -7.701 2.041 1.00 91.75 93 SER A N 1
ATOM 629 C CA . SER A 1 93 ? -12.469 -6.736 2.015 1.00 91.75 93 SER A CA 1
ATOM 630 C C . SER A 1 93 ? -12.140 -5.476 2.814 1.00 91.75 93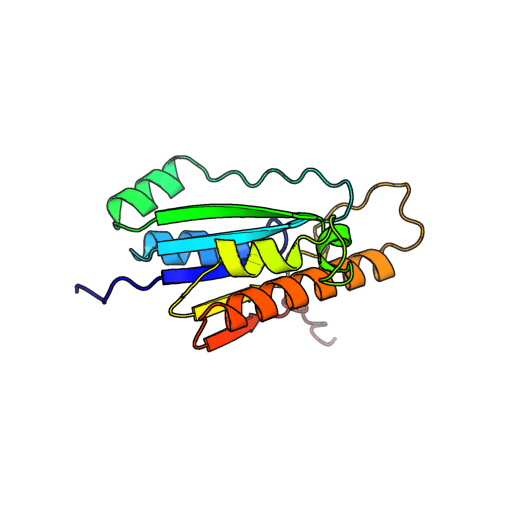 SER A C 1
ATOM 632 O O . SER A 1 93 ? -11.749 -5.590 3.975 1.00 91.75 93 SER A O 1
ATOM 634 N N . ALA A 1 94 ? -12.352 -4.288 2.242 1.00 92.88 94 ALA A N 1
ATOM 635 C CA . ALA A 1 94 ? -12.064 -2.997 2.870 1.00 92.88 94 ALA A CA 1
ATOM 636 C C . ALA A 1 94 ? -13.150 -1.951 2.563 1.00 92.88 94 ALA A C 1
ATOM 638 O O . ALA A 1 94 ? -13.786 -1.972 1.513 1.00 92.88 94 ALA A O 1
ATOM 639 N N . ASP A 1 95 ? -13.335 -0.976 3.448 1.00 93.44 95 ASP A N 1
ATOM 640 C CA . ASP A 1 95 ? -14.259 0.143 3.230 1.00 93.44 95 ASP A CA 1
ATOM 641 C C . ASP A 1 95 ? -13.743 1.137 2.182 1.00 93.44 95 ASP A C 1
ATOM 643 O O . ASP A 1 95 ? -14.531 1.857 1.560 1.00 93.44 95 ASP A O 1
ATOM 647 N N . GLY A 1 96 ? -12.428 1.168 1.965 1.00 92.88 96 GLY A N 1
ATOM 648 C CA . GLY A 1 96 ? -11.786 2.001 0.958 1.00 92.88 96 GLY A CA 1
ATOM 649 C C . GLY A 1 96 ? -10.350 1.579 0.672 1.00 92.88 96 GLY A C 1
ATOM 650 O O . GLY A 1 96 ? -9.686 0.978 1.517 1.00 92.88 96 GLY A O 1
ATOM 651 N N . VAL A 1 97 ? -9.895 1.918 -0.531 1.00 94.50 97 VAL A N 1
ATOM 652 C CA . VAL A 1 97 ? -8.520 1.752 -1.001 1.00 94.50 97 VAL A CA 1
ATOM 653 C C . VAL A 1 97 ? -7.973 3.129 -1.358 1.00 94.50 97 VAL A C 1
ATOM 655 O O . VAL A 1 97 ? -8.603 3.887 -2.100 1.00 94.50 97 VAL A O 1
ATOM 658 N N . ILE A 1 98 ? -6.804 3.450 -0.826 1.00 94.06 98 ILE A N 1
ATOM 659 C CA . ILE A 1 98 ? -6.036 4.648 -1.152 1.00 94.06 98 ILE A CA 1
ATOM 660 C C . ILE A 1 98 ? -4.792 4.176 -1.889 1.00 94.06 98 ILE A C 1
ATOM 662 O O . ILE A 1 98 ? -4.084 3.315 -1.381 1.00 94.06 98 ILE A O 1
ATOM 666 N N . ALA A 1 99 ? -4.536 4.728 -3.066 1.00 94.31 99 ALA A N 1
ATOM 667 C CA . ALA A 1 99 ? -3.310 4.507 -3.812 1.00 94.31 99 ALA A CA 1
ATOM 668 C C . ALA A 1 99 ? -2.572 5.835 -3.977 1.00 94.31 99 ALA A C 1
ATOM 670 O O . ALA A 1 99 ? -3.198 6.826 -4.357 1.00 94.31 99 ALA A O 1
ATOM 671 N N . THR A 1 100 ? -1.273 5.876 -3.695 1.00 93.44 100 THR A N 1
ATOM 672 C CA . THR A 1 100 ? -0.462 7.092 -3.875 1.00 93.44 100 THR A CA 1
ATOM 673 C C . THR A 1 100 ? 0.756 6.799 -4.736 1.00 93.44 100 THR A C 1
ATOM 675 O O . THR A 1 100 ? 1.268 5.683 -4.721 1.00 93.44 100 THR A O 1
ATOM 678 N N . LEU A 1 101 ? 1.183 7.789 -5.519 1.00 90.81 101 LEU A N 1
ATOM 679 C CA . LEU A 1 101 ? 2.319 7.681 -6.448 1.00 90.81 101 LEU A CA 1
ATOM 680 C C . LEU A 1 101 ? 3.464 8.643 -6.100 1.00 90.81 101 LEU A C 1
ATOM 682 O O . LEU A 1 101 ? 4.486 8.658 -6.769 1.00 90.81 101 LEU A O 1
ATOM 686 N N . ASP A 1 102 ? 3.295 9.460 -5.068 1.00 83.44 102 ASP A N 1
ATOM 687 C CA . ASP A 1 102 ? 4.184 10.569 -4.729 1.00 83.44 102 ASP A CA 1
ATOM 688 C C . ASP A 1 102 ? 5.549 10.138 -4.173 1.00 83.44 102 ASP A C 1
ATOM 690 O O . ASP A 1 102 ? 6.518 10.865 -4.327 1.00 83.44 102 ASP A O 1
ATOM 694 N N . GLY A 1 103 ? 5.651 8.934 -3.605 1.00 80.38 103 GLY A N 1
ATOM 695 C CA . GLY A 1 103 ? 6.926 8.370 -3.151 1.00 80.38 103 GLY A CA 1
ATOM 696 C C . GLY A 1 103 ? 7.798 7.786 -4.267 1.00 80.38 103 GLY A C 1
ATOM 697 O O . GLY A 1 103 ? 8.902 7.348 -3.985 1.00 80.38 103 GLY A O 1
ATOM 698 N N . ILE A 1 104 ? 7.336 7.740 -5.524 1.00 85.81 104 ILE A N 1
ATOM 699 C CA . ILE A 1 104 ? 8.094 7.130 -6.637 1.00 85.81 104 ILE A CA 1
ATOM 700 C C . ILE A 1 104 ? 9.353 7.931 -6.963 1.00 85.81 104 ILE A C 1
ATOM 702 O O . ILE A 1 104 ? 10.385 7.354 -7.306 1.00 85.81 104 ILE A O 1
ATOM 706 N N . ASP A 1 105 ? 9.272 9.257 -6.876 1.00 82.50 105 ASP A N 1
ATOM 707 C CA . ASP A 1 105 ? 10.382 10.121 -7.263 1.00 82.50 105 ASP A CA 1
ATOM 708 C C . ASP A 1 105 ? 11.541 10.103 -6.268 1.00 82.50 105 ASP A C 1
ATOM 710 O O . ASP A 1 105 ? 12.684 10.293 -6.690 1.00 82.50 105 ASP A O 1
ATOM 714 N N . ASP A 1 106 ? 11.244 9.799 -5.004 1.00 79.44 106 ASP A N 1
ATOM 715 C CA . ASP A 1 106 ? 12.203 9.695 -3.902 1.00 79.44 106 ASP A CA 1
ATOM 716 C C . ASP A 1 106 ? 12.857 8.305 -3.803 1.00 79.44 106 ASP A C 1
ATOM 718 O O . ASP A 1 106 ? 13.752 8.088 -2.982 1.00 79.44 106 ASP A O 1
ATOM 722 N N . VAL A 1 107 ? 12.418 7.340 -4.618 1.00 80.44 107 VAL A N 1
ATOM 723 C CA . VAL A 1 107 ? 12.988 5.991 -4.617 1.00 80.44 107 VAL A CA 1
ATOM 724 C C . VAL A 1 107 ? 14.345 6.005 -5.309 1.00 80.44 107 VAL A C 1
ATOM 726 O O . VAL A 1 107 ? 14.470 6.298 -6.500 1.00 80.44 107 VAL A O 1
ATOM 729 N N . GLU A 1 108 ? 15.373 5.623 -4.555 1.00 78.62 108 GLU A N 1
ATOM 730 C CA . GLU A 1 108 ? 16.695 5.369 -5.107 1.0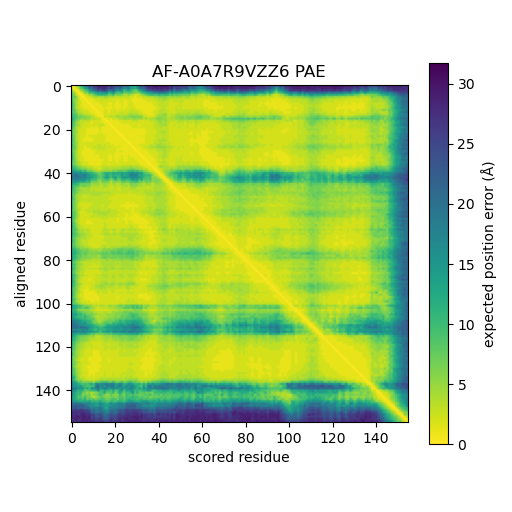0 78.62 108 GLU A CA 1
ATOM 731 C C . GLU A 1 108 ? 16.685 4.047 -5.881 1.00 78.62 108 GLU A C 1
ATOM 733 O O . GLU A 1 108 ? 16.454 2.964 -5.331 1.00 78.62 108 GLU A O 1
ATOM 738 N N . PHE A 1 109 ? 16.949 4.149 -7.179 1.00 76.25 109 PHE A N 1
ATOM 739 C CA . PHE A 1 109 ? 17.205 3.007 -8.042 1.00 76.25 109 PHE A CA 1
ATOM 740 C C . PHE A 1 109 ? 18.702 2.687 -8.026 1.00 76.25 109 PHE A C 1
ATOM 742 O O . PHE A 1 109 ? 19.543 3.586 -7.969 1.00 76.25 109 PHE A O 1
ATOM 749 N N . GLY A 1 110 ? 19.043 1.397 -8.067 1.00 70.31 110 GLY A N 1
ATOM 750 C CA . GLY A 1 110 ? 20.438 0.966 -8.150 1.00 70.31 110 GLY A CA 1
ATOM 751 C C . GLY A 1 110 ? 21.139 1.517 -9.397 1.00 70.31 110 GLY A C 1
ATOM 752 O O . GLY A 1 110 ? 20.506 1.798 -10.413 1.00 70.31 110 GLY A O 1
ATOM 753 N N . THR A 1 111 ? 22.468 1.623 -9.350 1.00 69.94 111 THR A N 1
ATOM 754 C CA . THR A 1 111 ? 23.293 2.132 -10.466 1.00 69.94 111 THR A CA 1
ATOM 755 C C . THR A 1 111 ? 23.230 1.278 -11.733 1.00 69.94 111 THR A C 1
ATOM 757 O O . THR A 1 111 ? 23.658 1.728 -12.790 1.00 69.94 111 THR A O 1
ATOM 760 N N . ASP A 1 112 ? 22.709 0.056 -11.625 1.00 69.31 112 ASP A N 1
ATOM 761 C CA . ASP A 1 112 ? 22.599 -0.908 -12.724 1.00 69.31 112 ASP A CA 1
ATOM 762 C C . ASP A 1 112 ? 21.307 -0.732 -13.543 1.00 69.31 112 ASP A C 1
ATOM 764 O O . ASP A 1 112 ? 21.054 -1.479 -14.490 1.00 69.31 112 ASP A O 1
ATOM 768 N N . VAL A 1 113 ? 20.476 0.256 -13.195 1.00 74.38 113 VAL A N 1
ATOM 769 C CA . VAL A 1 113 ? 19.256 0.584 -13.930 1.00 74.38 113 VAL A CA 1
ATOM 770 C C . VAL A 1 113 ? 19.604 1.388 -15.182 1.00 74.38 113 VAL A C 1
ATOM 772 O O . VAL A 1 113 ? 20.060 2.527 -15.105 1.00 74.38 113 VAL A O 1
ATOM 775 N N . ALA A 1 114 ? 19.370 0.781 -16.348 1.00 74.00 114 ALA A N 1
ATOM 776 C CA . ALA A 1 114 ? 19.658 1.390 -17.646 1.00 74.00 114 ALA A CA 1
ATOM 777 C C . ALA A 1 114 ? 18.766 2.607 -17.946 1.00 74.00 114 ALA A C 1
ATOM 779 O O . ALA A 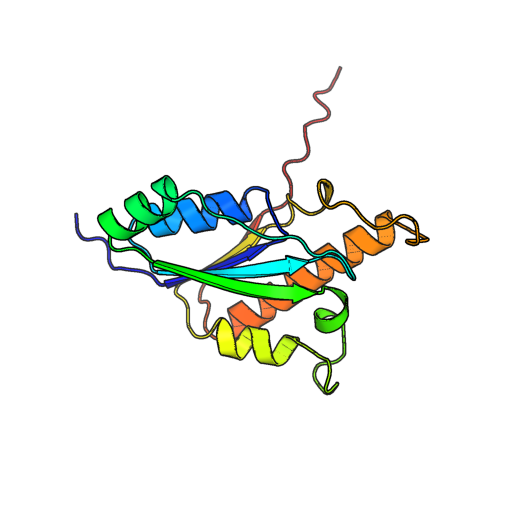1 114 ? 19.228 3.558 -18.574 1.00 74.00 114 ALA A O 1
ATOM 780 N N . ASP A 1 115 ? 17.513 2.581 -17.479 1.00 83.94 115 ASP A N 1
ATOM 781 C CA . ASP A 1 115 ? 16.550 3.669 -17.638 1.00 83.94 115 ASP A CA 1
ATOM 782 C C . ASP A 1 115 ? 15.738 3.874 -16.347 1.00 83.94 115 ASP A C 1
ATOM 784 O O . ASP A 1 115 ? 14.858 3.091 -15.971 1.00 83.94 115 ASP A O 1
ATOM 788 N N . VAL A 1 116 ? 16.071 4.952 -15.633 1.00 84.31 116 VA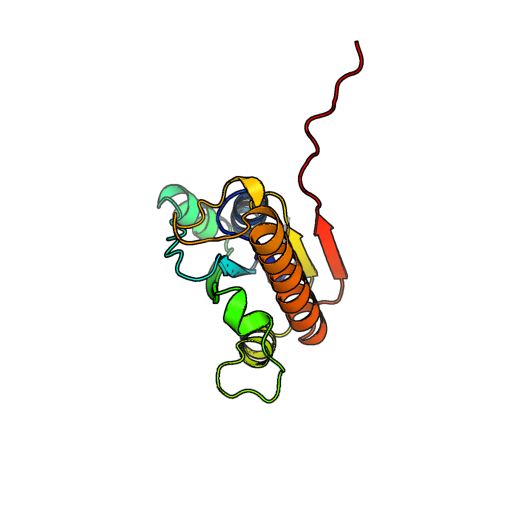L A N 1
ATOM 789 C CA . VAL A 1 116 ? 15.398 5.342 -14.387 1.00 84.31 116 VAL A CA 1
ATOM 790 C C . VAL A 1 116 ? 13.966 5.809 -14.655 1.00 84.31 116 VAL A C 1
ATOM 792 O O . VAL A 1 116 ? 13.092 5.582 -13.822 1.00 84.31 116 VAL A O 1
ATOM 795 N N . ALA A 1 117 ? 13.695 6.440 -15.800 1.00 85.81 117 ALA A N 1
ATOM 796 C CA . ALA A 1 117 ? 12.353 6.910 -16.131 1.00 85.81 117 ALA A CA 1
ATOM 797 C C . ALA A 1 117 ? 11.416 5.730 -16.425 1.00 85.81 117 ALA A C 1
ATOM 799 O O . ALA A 1 117 ? 10.281 5.717 -15.945 1.00 85.81 117 ALA A O 1
ATOM 800 N N . GLU A 1 118 ? 11.905 4.717 -17.144 1.00 87.75 118 GLU A N 1
ATOM 801 C CA . GLU A 1 118 ? 11.181 3.458 -17.347 1.00 87.75 118 GLU A CA 1
ATOM 802 C C . GLU A 1 118 ? 10.935 2.744 -16.012 1.00 87.75 118 GLU A C 1
ATOM 804 O O . GLU A 1 118 ? 9.806 2.373 -15.711 1.00 87.75 118 GLU A O 1
ATOM 809 N N . SER A 1 119 ? 11.940 2.680 -15.137 1.00 88.19 119 SER A N 1
ATOM 810 C CA . SER A 1 119 ? 11.796 2.027 -13.827 1.00 88.19 119 SER A CA 1
ATOM 811 C C . SER A 1 119 ? 10.814 2.745 -12.892 1.00 88.19 119 SER A C 1
ATOM 813 O O . SER A 1 119 ? 10.062 2.103 -12.157 1.00 88.19 119 SER A O 1
ATOM 815 N N . LYS A 1 120 ? 10.768 4.083 -12.929 1.00 88.94 120 LYS A N 1
ATOM 816 C CA . LYS A 1 120 ? 9.749 4.875 -12.220 1.00 88.94 120 LYS A CA 1
ATOM 817 C C . LYS A 1 120 ? 8.349 4.607 -12.763 1.00 88.94 120 LYS A C 1
ATOM 819 O O . LYS A 1 120 ? 7.396 4.514 -11.988 1.00 88.94 120 LYS A O 1
ATOM 824 N N . LYS A 1 121 ? 8.219 4.460 -14.083 1.00 91.06 121 LYS A N 1
ATOM 825 C CA . LYS A 1 121 ? 6.952 4.103 -14.723 1.00 91.06 121 LYS A CA 1
ATOM 826 C C . LYS A 1 121 ? 6.503 2.695 -14.328 1.00 91.06 121 LYS A C 1
ATOM 828 O O . LYS A 1 121 ? 5.349 2.535 -13.945 1.00 91.06 121 LYS A O 1
ATOM 833 N N . ASP A 1 122 ? 7.404 1.719 -14.333 1.00 92.00 122 ASP A N 1
ATOM 834 C CA . ASP A 1 122 ? 7.116 0.350 -13.896 1.00 92.00 122 ASP A CA 1
ATOM 835 C C . ASP A 1 122 ? 6.678 0.311 -12.429 1.00 92.00 122 ASP A C 1
ATOM 837 O O . ASP A 1 122 ? 5.709 -0.365 -12.074 1.00 92.00 122 ASP A O 1
ATOM 841 N N . LEU A 1 123 ? 7.327 1.100 -11.568 1.00 92.44 123 LEU A N 1
ATOM 842 C CA . LEU A 1 123 ? 6.915 1.240 -10.176 1.00 92.44 123 LEU A CA 1
ATOM 843 C C . LEU A 1 123 ? 5.501 1.833 -10.058 1.00 92.44 123 LEU A C 1
ATOM 845 O O . LEU A 1 123 ? 4.683 1.331 -9.282 1.00 92.44 123 LEU A O 1
ATOM 849 N N . ALA A 1 124 ? 5.180 2.857 -10.854 1.00 93.19 124 ALA A N 1
ATOM 850 C CA . ALA A 1 124 ? 3.838 3.437 -10.896 1.00 93.19 124 ALA A CA 1
ATOM 851 C C . ALA A 1 124 ? 2.792 2.419 -11.365 1.00 93.19 124 ALA A C 1
ATOM 853 O O . ALA A 1 124 ? 1.744 2.263 -10.732 1.00 93.19 124 ALA A O 1
ATOM 854 N N . ASP A 1 125 ? 3.086 1.689 -12.439 1.00 94.75 125 ASP A N 1
ATOM 855 C CA . ASP A 1 125 ? 2.201 0.667 -12.987 1.00 94.75 125 ASP A CA 1
ATOM 856 C C . ASP A 1 125 ? 1.982 -0.471 -11.979 1.00 94.75 125 ASP A C 1
ATOM 858 O O . ASP A 1 125 ? 0.843 -0.903 -11.778 1.00 94.75 125 ASP A O 1
ATOM 862 N N . ALA A 1 126 ? 3.019 -0.887 -11.249 1.00 95.38 126 ALA A N 1
ATOM 863 C CA . ALA A 1 126 ? 2.916 -1.886 -10.190 1.00 95.38 126 ALA A CA 1
ATOM 864 C C . ALA A 1 126 ? 2.028 -1.424 -9.021 1.00 95.38 126 ALA A C 1
ATOM 866 O O . ALA A 1 126 ? 1.178 -2.190 -8.553 1.00 95.38 126 ALA A O 1
ATOM 867 N N . VAL A 1 127 ? 2.150 -0.163 -8.582 1.00 95.00 127 VAL A N 1
ATOM 868 C CA . VAL A 1 127 ? 1.252 0.431 -7.571 1.00 95.00 127 VAL A CA 1
ATOM 869 C C . VAL A 1 127 ? -0.196 0.405 -8.053 1.00 95.00 127 VAL A C 1
ATOM 871 O O . VAL A 1 127 ? -1.100 0.023 -7.304 1.00 95.00 127 VAL A O 1
ATOM 874 N N . LEU A 1 128 ? -0.438 0.759 -9.317 1.00 94.94 128 LEU A N 1
ATOM 875 C CA . LEU A 1 128 ? -1.777 0.739 -9.900 1.00 94.94 128 LEU A CA 1
ATOM 876 C C . LEU A 1 128 ? -2.338 -0.683 -10.018 1.00 94.94 128 LEU A C 1
ATOM 878 O O . LEU A 1 128 ? -3.530 -0.884 -9.769 1.00 94.94 128 LEU A O 1
ATOM 882 N N . VAL A 1 129 ? -1.513 -1.675 -10.363 1.00 95.31 129 VAL A N 1
ATOM 883 C CA . VAL A 1 129 ? -1.910 -3.091 -10.379 1.00 95.31 129 VAL A CA 1
ATOM 884 C C . VAL A 1 129 ? -2.297 -3.548 -8.974 1.00 95.31 129 VAL A C 1
ATOM 886 O O . VAL A 1 129 ? -3.410 -4.042 -8.783 1.00 95.31 129 VAL A O 1
ATOM 889 N N . ALA A 1 130 ? -1.448 -3.308 -7.973 1.00 95.19 130 ALA A N 1
ATOM 890 C CA . ALA A 1 130 ? -1.736 -3.672 -6.589 1.00 95.19 130 ALA A CA 1
ATOM 891 C C . ALA A 1 130 ? -3.012 -2.985 -6.063 1.00 95.19 130 ALA A C 1
ATOM 893 O O . ALA A 1 130 ? -3.858 -3.629 -5.440 1.00 95.19 130 ALA A O 1
ATOM 894 N N . ALA A 1 131 ? -3.214 -1.703 -6.377 1.00 94.50 131 ALA A N 1
ATOM 895 C CA . ALA A 1 131 ? -4.415 -0.961 -6.000 1.00 94.50 131 ALA A CA 1
ATOM 896 C C . ALA A 1 131 ? -5.689 -1.518 -6.651 1.00 94.50 131 ALA A C 1
ATOM 898 O O . ALA A 1 131 ? -6.721 -1.648 -5.987 1.00 94.50 131 ALA A O 1
ATOM 899 N N . ARG A 1 132 ? -5.634 -1.878 -7.941 1.00 93.38 132 ARG A N 1
ATOM 900 C CA . ARG A 1 132 ? -6.763 -2.503 -8.653 1.00 93.38 132 ARG A CA 1
ATOM 901 C C . ARG A 1 132 ? -7.129 -3.850 -8.043 1.00 93.38 132 ARG A C 1
ATOM 903 O O . ARG A 1 132 ? -8.312 -4.151 -7.893 1.00 93.38 132 ARG A O 1
ATOM 910 N N . GLU A 1 133 ? -6.136 -4.638 -7.663 1.00 93.94 133 GLU A N 1
ATOM 911 C CA . GLU A 1 133 ? -6.343 -5.963 -7.079 1.00 93.94 133 GLU A CA 1
ATOM 912 C C . GLU A 1 133 ? -6.856 -5.880 -5.639 1.00 93.94 133 GLU A C 1
ATOM 914 O O . GLU A 1 133 ? -7.800 -6.583 -5.273 1.00 93.94 133 GLU A O 1
ATOM 919 N N . ALA A 1 134 ? -6.363 -4.921 -4.854 1.00 92.81 134 ALA A N 1
ATOM 920 C CA . ALA A 1 134 ? -6.943 -4.579 -3.558 1.00 92.81 134 ALA A CA 1
ATOM 921 C C . ALA A 1 134 ? -8.408 -4.119 -3.679 1.00 92.81 134 ALA A C 1
ATOM 923 O O . ALA A 1 134 ? -9.259 -4.507 -2.878 1.00 92.81 134 ALA A O 1
ATOM 924 N N . ALA A 1 135 ? -8.737 -3.322 -4.699 1.00 91.19 135 ALA A N 1
ATOM 925 C CA . ALA A 1 135 ? -10.109 -2.884 -4.943 1.00 91.19 135 ALA A CA 1
ATOM 926 C C . ALA A 1 135 ? -11.033 -4.060 -5.292 1.00 91.19 135 ALA A C 1
ATOM 928 O O . ALA A 1 135 ? -12.129 -4.169 -4.741 1.00 91.19 135 ALA A O 1
ATOM 929 N N . ARG A 1 136 ? -10.568 -4.983 -6.144 1.00 89.12 136 ARG A N 1
ATOM 930 C CA . ARG A 1 136 ? -11.296 -6.211 -6.508 1.00 89.12 136 ARG A CA 1
ATOM 931 C C . ARG A 1 136 ? -11.579 -7.113 -5.307 1.00 89.12 136 ARG A C 1
ATOM 933 O O . ARG A 1 136 ? -12.631 -7.745 -5.273 1.00 89.12 136 ARG A O 1
ATOM 940 N N . ALA A 1 137 ? -10.689 -7.135 -4.317 1.00 84.88 137 ALA A N 1
ATOM 941 C CA . ALA A 1 137 ? -10.847 -7.924 -3.095 1.00 84.88 137 ALA A CA 1
ATOM 942 C C . ALA A 1 137 ? -11.947 -7.410 -2.139 1.00 84.88 137 ALA A C 1
ATOM 944 O O . ALA A 1 137 ? -12.318 -8.113 -1.196 1.00 84.88 137 ALA A O 1
ATOM 945 N N . GLY A 1 138 ? -12.513 -6.224 -2.397 1.00 72.31 138 GLY A N 1
ATOM 946 C CA . GLY A 1 138 ? -13.694 -5.716 -1.692 1.00 72.31 138 GLY A CA 1
ATOM 947 C C . GLY A 1 138 ? -13.655 -4.233 -1.330 1.00 72.31 138 GLY A C 1
ATOM 948 O O . GLY A 1 138 ? -14.499 -3.793 -0.554 1.00 72.31 138 GLY A O 1
ATOM 949 N N . GLY A 1 139 ? -12.714 -3.458 -1.876 1.00 62.25 139 GLY A N 1
ATOM 950 C CA . GLY A 1 139 ? -12.665 -2.006 -1.728 1.00 62.25 139 GLY A CA 1
ATOM 951 C C . GLY A 1 139 ? -13.810 -1.308 -2.464 1.00 62.25 139 GLY A C 1
ATOM 952 O O . GLY A 1 139 ? -13.808 -1.229 -3.688 1.00 62.25 139 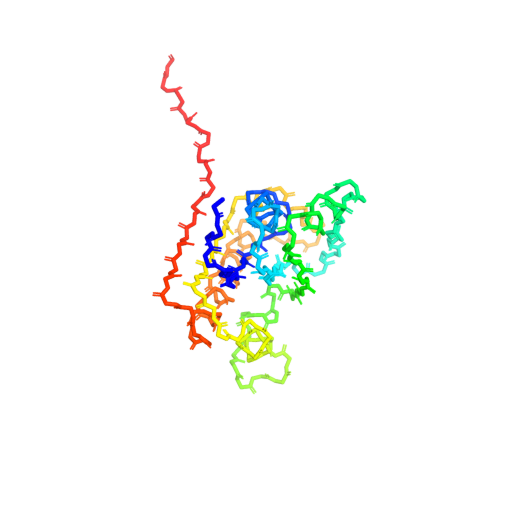GLY A O 1
ATOM 953 N N . LYS A 1 140 ? -14.782 -0.743 -1.734 1.00 67.44 140 LYS A N 1
ATOM 954 C CA . LYS A 1 140 ? -15.952 -0.069 -2.346 1.00 67.44 140 LYS A CA 1
ATOM 955 C C . LYS A 1 140 ? -15.627 1.274 -3.014 1.00 67.44 140 LYS A C 1
ATOM 957 O O . LYS A 1 140 ? -16.446 1.785 -3.776 1.00 67.44 140 LYS A O 1
ATOM 962 N N . LYS A 1 141 ? -14.481 1.880 -2.688 1.00 73.06 141 LYS A N 1
ATOM 963 C CA . LYS A 1 141 ? -14.042 3.195 -3.182 1.00 73.06 141 LYS A CA 1
ATOM 964 C C . LYS A 1 141 ? -12.526 3.197 -3.346 1.00 73.06 141 LYS A C 1
ATOM 966 O O . LYS A 1 141 ? -11.830 2.826 -2.406 1.00 73.06 141 LYS A O 1
ATOM 971 N N . VAL A 1 142 ? -12.044 3.633 -4.507 1.00 76.62 142 VAL A N 1
ATOM 972 C CA . VAL A 1 142 ? -10.613 3.783 -4.806 1.00 76.62 142 VAL A CA 1
ATOM 973 C C . VAL A 1 142 ? -10.320 5.259 -5.026 1.00 76.62 142 VAL A C 1
ATOM 975 O O . VAL A 1 142 ? -10.989 5.897 -5.837 1.00 76.62 142 VAL A O 1
ATOM 978 N N . ALA A 1 143 ? -9.331 5.791 -4.315 1.00 80.12 143 ALA A N 1
ATOM 979 C CA . ALA A 1 143 ? -8.763 7.106 -4.581 1.00 80.12 143 ALA A CA 1
ATOM 980 C C . ALA A 1 143 ? -7.305 6.931 -5.006 1.00 80.12 143 ALA A C 1
ATOM 982 O O . ALA A 1 143 ? -6.535 6.312 -4.277 1.00 80.12 143 ALA A O 1
ATOM 983 N N . VAL A 1 144 ? -6.943 7.462 -6.174 1.00 78.38 144 VAL A N 1
ATOM 984 C CA . VAL A 1 144 ? -5.555 7.522 -6.645 1.00 78.38 144 VAL A CA 1
ATOM 985 C C . VAL A 1 144 ? -5.097 8.964 -6.505 1.00 78.38 144 VAL A C 1
ATOM 987 O O . VAL A 1 144 ? -5.693 9.856 -7.108 1.00 78.38 144 VAL A O 1
ATOM 990 N N . LEU A 1 145 ? -4.084 9.191 -5.677 1.00 73.56 145 LEU A N 1
ATOM 991 C CA . LEU A 1 145 ? -3.512 10.510 -5.447 1.00 73.56 145 LEU A CA 1
ATOM 992 C C . LEU A 1 145 ? -2.219 10.634 -6.264 1.00 73.56 145 LEU A C 1
ATOM 994 O O . LEU A 1 145 ? -1.289 9.852 -6.031 1.00 73.56 145 LEU A O 1
ATOM 998 N N . PRO A 1 146 ? -2.159 11.567 -7.234 1.00 64.12 146 PRO A N 1
ATOM 999 C CA . PRO A 1 146 ? -0.921 11.842 -7.945 1.00 64.12 146 PRO A CA 1
ATOM 1000 C C . PRO A 1 146 ? 0.098 12.480 -6.997 1.00 64.12 146 PRO A C 1
ATOM 1002 O O . PRO A 1 146 ? -0.271 13.063 -5.973 1.00 64.12 146 PRO A O 1
ATOM 1005 N N . ALA A 1 147 ? 1.375 12.398 -7.371 1.00 54.72 147 ALA A N 1
ATOM 1006 C CA . ALA A 1 147 ? 2.397 13.245 -6.777 1.00 54.72 147 ALA A CA 1
ATOM 1007 C C . ALA A 1 147 ? 1.964 14.714 -6.901 1.00 54.72 147 ALA A C 1
ATOM 1009 O O . ALA A 1 147 ? 1.462 15.096 -7.966 1.00 54.72 147 ALA A O 1
ATOM 1010 N N . PRO A 1 148 ? 2.110 15.547 -5.856 1.00 50.88 148 PRO A N 1
ATOM 1011 C CA . PRO A 1 148 ? 2.009 16.979 -6.058 1.00 50.88 148 PRO A CA 1
ATOM 1012 C C . PRO A 1 148 ? 3.080 17.357 -7.083 1.00 50.88 148 PRO A C 1
ATOM 1014 O O . PRO A 1 148 ? 4.272 17.249 -6.807 1.00 50.88 148 PRO A O 1
ATOM 1017 N N . THR A 1 149 ? 2.669 17.783 -8.276 1.00 44.03 149 THR A N 1
ATOM 1018 C CA . THR A 1 149 ? 3.562 18.556 -9.132 1.00 44.03 149 THR A CA 1
ATOM 1019 C C . THR A 1 149 ? 3.872 19.803 -8.322 1.00 44.03 149 THR A C 1
ATOM 1021 O O . THR A 1 149 ? 2.965 20.606 -8.082 1.00 44.03 149 THR A O 1
ATOM 1024 N N . LEU A 1 150 ? 5.105 19.934 -7.819 1.00 44.97 150 LEU A N 1
ATOM 1025 C CA . LEU A 1 150 ? 5.610 21.247 -7.433 1.00 44.97 150 LEU A CA 1
ATOM 1026 C C . LEU A 1 150 ? 5.310 22.128 -8.635 1.00 44.97 150 LEU A C 1
ATOM 1028 O O . LEU A 1 150 ? 5.788 21.833 -9.730 1.00 44.97 150 LEU A O 1
ATOM 1032 N N . GLY A 1 151 ? 4.404 23.086 -8.450 1.00 41.84 151 GLY A N 1
ATOM 1033 C CA . GLY A 1 151 ? 4.064 24.018 -9.499 1.00 41.84 151 GLY A CA 1
ATOM 1034 C C . GLY A 1 151 ? 5.370 24.551 -10.059 1.00 41.84 151 GLY A C 1
ATOM 1035 O O . GLY A 1 151 ? 6.229 25.032 -9.319 1.00 41.84 151 GLY A O 1
ATOM 1036 N N . GLU A 1 152 ? 5.512 24.444 -11.372 1.00 47.25 152 GLU A N 1
ATOM 1037 C CA . GLU A 1 152 ? 6.046 25.556 -12.130 1.00 47.25 152 GLU A CA 1
ATOM 1038 C C . GLU A 1 152 ? 5.148 26.746 -11.761 1.00 47.25 152 GLU A C 1
ATOM 1040 O O . GLU A 1 152 ? 4.140 27.003 -12.413 1.00 47.25 152 GLU A O 1
ATOM 1045 N N . ASP A 1 153 ? 5.420 27.376 -10.614 1.00 46.69 153 ASP A N 1
ATOM 1046 C CA . ASP A 1 153 ? 4.920 28.711 -10.354 1.00 46.69 153 ASP A CA 1
ATOM 1047 C C . ASP A 1 153 ? 5.553 29.557 -11.460 1.00 46.69 153 ASP A C 1
ATOM 1049 O O . ASP A 1 153 ? 6.771 29.737 -11.530 1.00 46.69 153 ASP A O 1
ATOM 1053 N N . GLU A 1 154 ? 4.690 29.907 -12.407 1.00 45.09 154 GLU A N 1
ATOM 1054 C CA . GLU A 1 154 ? 4.924 30.782 -13.538 1.00 45.09 154 GLU A CA 1
ATOM 1055 C C . GLU A 1 154 ? 5.663 32.060 -13.087 1.00 45.09 154 GLU A C 1
ATOM 1057 O O . GLU A 1 154 ? 5.227 32.710 -12.141 1.00 45.09 154 GLU A O 1
ATOM 1062 N N . GLU A 1 155 ? 6.745 32.389 -13.810 1.00 35.97 155 GLU A N 1
ATOM 1063 C CA . GLU A 1 155 ? 7.472 33.683 -13.891 1.00 35.97 155 GLU A CA 1
ATOM 1064 C C . GLU A 1 155 ? 7.978 34.385 -12.609 1.00 35.97 155 GLU A C 1
ATOM 1066 O O . GLU A 1 155 ? 7.197 34.984 -11.836 1.00 35.97 155 GLU A O 1
#

Organism: NCBI:txid2749911

Foldseek 3Di:
DDDPAFEEEQQEAPDDVSVVVQLVSLLQQHEYEYEHEAQPPDPDDRDDDVVSVVSSVVNNGYYHYDYDYLVLLPDDPPDPSRCLVVLLVRLAAGQAYEFELQCLVVHDDDPPDPDSVVSSVSSVVSSVSSRVSSVVNHHPYYDYYYHPPPDPPDD

Sequence (155 aa):
GTGEKKTLVVVSPPGGVGEVAAVHAAKSGHAVRWFVVDAPSSKSSVRLPSSALDAVAKAGGSVELAGSDSASLLLPTADADSSVGAVGRWCGSADGVIATLDGIDDVEFGTDVADVAESKKDLADAVLVAAREAARAGGKKVAVLPAPTLGEDEE

Solvent-accessible surface area (backbone atoms only — not comparable to full-atom values): 8337 Å² total; per-residue (Å²): 131,89,70,80,75,46,38,36,32,32,27,13,32,65,54,53,63,35,49,54,51,42,52,51,45,9,44,72,20,18,39,26,43,36,38,34,37,32,54,70,95,47,82,81,76,90,78,80,55,68,71,56,55,53,44,13,53,74,39,64,18,38,79,45,81,50,68,48,43,18,62,33,40,66,41,56,77,87,44,90,72,27,43,47,67,53,40,20,66,71,53,26,69,23,67,25,31,40,30,33,48,47,16,49,82,76,54,80,72,65,92,84,56,90,50,64,70,60,51,45,48,48,38,48,52,18,38,53,47,48,37,53,33,26,31,72,36,41,22,80,39,79,47,79,43,73,47,82,72,75,69,82,73,76,131

pLDDT: mean 85.62, std 14.01, range [35.97, 96.81]

Secondary structure (DSSP, 8-state):
------EEEEEE-SSHHHHHHHHHHHHTT-EEEEEEEEPTT--------HHHHHHHHHTT-EEEEEEEEHHHHHS-TTSTT--HHHHHHHH-S-SEEEEE-GGGTTPPPPTT-S-HHHHHHHHHHHHHHHHHHHHHTT-S-EEEEPP--------

Radius of gyration: 15.91 Å; Cα contacts (8 Å, |Δi|>4): 313; chains: 1; bounding box: 41×52×40 Å